Protein AF-A0A3D6EYV1-F1 (afdb_monomer_lite)

Sequence (90 aa):
MYALVSADFPGVSTSQREEIYECLKENGWIKIKNVGRDITTCWYAGFKPNATYSGILKEIENDFKECSNQFCNPRLVIQIGDNKPVEINV

pLDDT: mean 89.82, std 11.43, range [50.22, 98.06]

Foldseek 3Di:
DKKKKQKDQPPADPVLVVQLVVLCVVVVKDFDPQDPPDRRRIIMHDDDPPQDPVNVVVSVLCSNCVSRVVRGRMDMDMDDDDDDDDRDDD

Structure (mmCIF, N/CA/C/O backbone):
data_AF-A0A3D6EYV1-F1
#
_entry.id   AF-A0A3D6EYV1-F1
#
loop_
_atom_site.group_PDB
_atom_site.id
_atom_site.type_symbol
_atom_site.label_atom_id
_atom_site.label_alt_id
_atom_site.label_comp_id
_atom_site.label_asym_id
_atom_site.label_entity_id
_atom_site.label_seq_id
_atom_site.pdbx_PDB_ins_code
_atom_site.Cartn_x
_atom_site.Cartn_y
_atom_site.Cartn_z
_atom_site.occupancy
_atom_site.B_iso_or_equiv
_atom_site.auth_seq_id
_atom_site.auth_comp_id
_atom_site.auth_asym_id
_atom_site.auth_atom_id
_atom_site.pdbx_PDB_model_num
ATOM 1 N N . MET A 1 1 ? -9.993 -0.953 13.042 1.00 92.31 1 MET A N 1
ATOM 2 C CA . MET A 1 1 ? -9.724 -1.942 11.979 1.00 92.31 1 MET A CA 1
ATOM 3 C C . MET A 1 1 ? -8.405 -1.619 11.313 1.00 92.31 1 MET A C 1
ATOM 5 O O . MET A 1 1 ? -7.983 -0.469 11.334 1.00 92.31 1 MET A O 1
ATOM 9 N N . TYR A 1 2 ? -7.772 -2.617 10.725 1.00 94.94 2 TYR A N 1
ATOM 10 C CA . TYR A 1 2 ? -6.522 -2.508 9.996 1.00 94.94 2 TYR A CA 1
ATOM 11 C C . TYR A 1 2 ? -6.679 -3.164 8.633 1.00 94.94 2 TYR A C 1
ATOM 13 O O . TYR A 1 2 ? -7.401 -4.154 8.504 1.00 94.94 2 TYR A O 1
ATOM 21 N N . ALA A 1 3 ? -5.980 -2.624 7.641 1.00 95.88 3 ALA A N 1
ATOM 22 C CA . ALA A 1 3 ? -5.793 -3.280 6.358 1.00 95.88 3 ALA A CA 1
ATOM 23 C C . ALA A 1 3 ? -4.343 -3.729 6.224 1.00 95.88 3 ALA A C 1
ATOM 25 O O . ALA A 1 3 ? -3.432 -2.977 6.561 1.00 95.88 3 ALA A O 1
ATOM 26 N N . LEU A 1 4 ? -4.150 -4.938 5.714 1.00 94.44 4 LEU A N 1
ATOM 27 C CA . LEU A 1 4 ? -2.890 -5.464 5.217 1.00 94.44 4 LEU A CA 1
ATOM 28 C C . LEU A 1 4 ? -3.032 -5.615 3.704 1.00 94.44 4 LEU A C 1
ATOM 30 O O . LEU A 1 4 ? -3.969 -6.258 3.229 1.00 94.4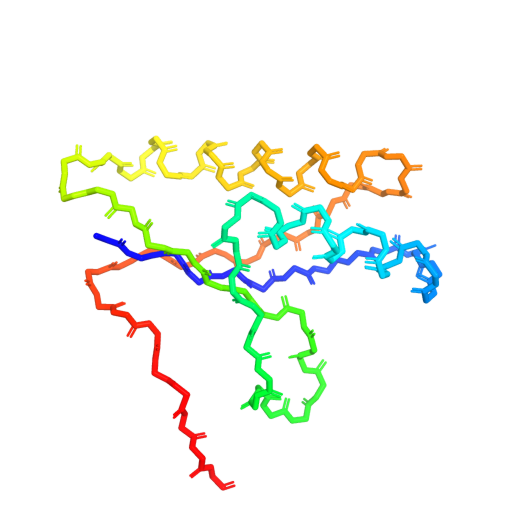4 4 LEU A O 1
ATOM 34 N N . VAL A 1 5 ? -2.108 -5.021 2.960 1.00 94.62 5 VAL A N 1
ATOM 35 C CA . VAL A 1 5 ? -2.118 -5.027 1.499 1.00 94.62 5 VAL A CA 1
ATOM 36 C C . VAL A 1 5 ? -0.780 -5.535 0.999 1.00 94.62 5 VAL A C 1
ATOM 38 O O . VAL A 1 5 ? 0.259 -4.979 1.344 1.00 94.62 5 VAL A O 1
ATOM 41 N N . SER A 1 6 ? -0.803 -6.572 0.168 1.00 92.69 6 SER A N 1
ATOM 42 C CA . SER A 1 6 ? 0.326 -6.917 -0.695 1.00 92.69 6 SER A CA 1
ATOM 43 C C . SER A 1 6 ? 0.043 -6.362 -2.085 1.00 92.69 6 SER A C 1
ATOM 45 O O . SER A 1 6 ? -1.015 -6.644 -2.652 1.00 92.69 6 SER A O 1
ATOM 47 N N . ALA A 1 7 ? 0.954 -5.544 -2.607 1.00 92.69 7 ALA A N 1
ATOM 48 C CA . ALA A 1 7 ? 0.782 -4.875 -3.892 1.00 92.69 7 ALA A CA 1
ATOM 49 C C . ALA A 1 7 ? 1.839 -5.322 -4.907 1.00 92.69 7 ALA A C 1
ATOM 51 O O . ALA A 1 7 ? 3.029 -5.318 -4.615 1.00 92.69 7 ALA A O 1
ATOM 52 N N . ASP A 1 8 ? 1.429 -5.673 -6.118 1.00 91.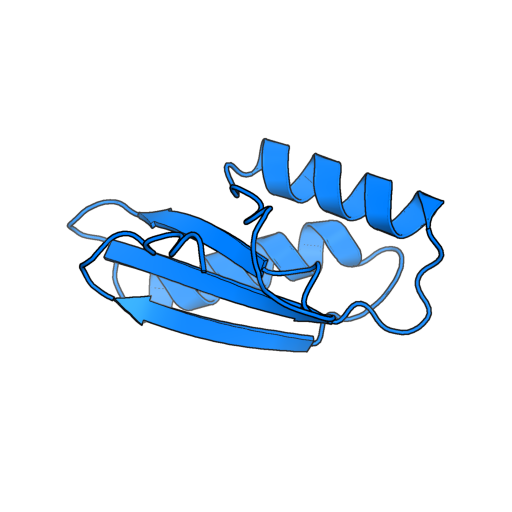81 8 ASP A N 1
ATOM 53 C CA . ASP A 1 8 ? 2.332 -5.868 -7.253 1.00 91.81 8 ASP A CA 1
ATOM 54 C C . ASP A 1 8 ? 2.177 -4.703 -8.240 1.00 91.81 8 ASP A C 1
ATOM 56 O O . ASP A 1 8 ? 1.061 -4.301 -8.584 1.00 91.81 8 ASP A O 1
ATOM 60 N N . PHE A 1 9 ? 3.313 -4.161 -8.679 1.00 92.94 9 PHE A N 1
ATOM 61 C CA . PHE A 1 9 ? 3.418 -2.995 -9.557 1.00 92.94 9 PHE A CA 1
ATOM 62 C C . PHE A 1 9 ? 4.133 -3.417 -10.852 1.00 92.94 9 PHE A C 1
ATOM 64 O O . PHE A 1 9 ? 5.363 -3.299 -10.953 1.00 92.94 9 PHE A O 1
ATOM 71 N N . PRO A 1 10 ? 3.398 -3.976 -11.829 1.00 92.31 10 PRO A N 1
ATOM 72 C CA . PRO A 1 10 ? 3.991 -4.593 -13.009 1.00 92.31 10 PRO A CA 1
ATOM 73 C C . PRO A 1 10 ? 4.597 -3.553 -13.956 1.00 92.31 10 PRO A C 1
ATOM 75 O O . PRO A 1 10 ? 3.988 -2.528 -14.244 1.00 92.31 10 PRO A O 1
ATOM 78 N N . GLY A 1 11 ? 5.786 -3.852 -14.488 1.00 93.12 11 GLY A N 1
ATOM 79 C CA . GLY A 1 11 ? 6.464 -3.001 -15.476 1.00 93.12 11 GLY A CA 1
ATOM 80 C C . GLY A 1 11 ? 7.087 -1.721 -14.910 1.00 93.12 11 GLY A C 1
ATOM 81 O O . GLY A 1 11 ? 7.610 -0.920 -15.676 1.00 93.12 11 GLY A O 1
ATOM 82 N N . VAL A 1 12 ? 7.057 -1.542 -13.588 1.00 94.00 12 VAL A N 1
ATOM 83 C CA . VAL A 1 12 ? 7.542 -0.333 -12.917 1.00 94.00 12 VAL A CA 1
ATOM 84 C C . VAL A 1 12 ? 9.032 -0.457 -12.597 1.00 94.00 12 VAL A C 1
ATOM 86 O O . VAL A 1 12 ? 9.476 -1.472 -12.048 1.00 94.00 12 VAL A O 1
ATOM 89 N N . SER A 1 13 ? 9.808 0.574 -12.938 1.00 93.81 13 SER A N 1
ATOM 90 C CA . SER A 1 13 ? 11.236 0.652 -12.616 1.00 93.81 13 SER A CA 1
ATOM 91 C C . SER A 1 13 ? 11.468 0.846 -11.112 1.00 93.81 13 SER A C 1
ATOM 93 O O . SER A 1 13 ? 10.548 1.149 -10.352 1.00 93.81 13 SER A O 1
ATOM 95 N N . THR A 1 14 ? 12.716 0.700 -10.659 1.00 91.69 14 THR A N 1
ATOM 96 C CA . THR A 1 14 ? 13.064 0.948 -9.252 1.00 91.69 14 THR A CA 1
AT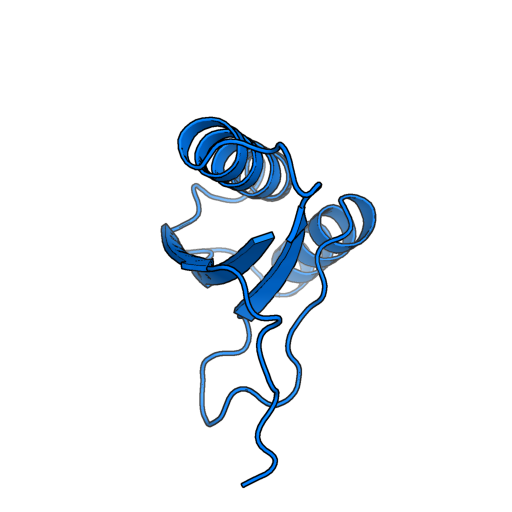OM 97 C C . THR A 1 14 ? 12.753 2.384 -8.823 1.00 91.69 14 THR A C 1
ATOM 99 O O . THR A 1 14 ? 12.139 2.561 -7.778 1.00 91.69 14 THR A O 1
ATOM 102 N N . SER A 1 15 ? 13.099 3.390 -9.634 1.00 93.94 15 SER A N 1
ATOM 103 C CA . SER A 1 15 ? 12.863 4.801 -9.294 1.00 93.94 15 SER A CA 1
ATOM 104 C C . SER A 1 15 ? 11.371 5.138 -9.229 1.00 93.94 15 SER A C 1
ATOM 106 O O . SER A 1 15 ? 10.911 5.734 -8.266 1.00 93.94 15 SER A O 1
ATOM 108 N N . GLN A 1 16 ? 10.584 4.655 -10.194 1.00 95.31 16 GLN A N 1
ATOM 109 C CA . GLN A 1 16 ? 9.129 4.836 -10.192 1.00 95.31 16 GLN A CA 1
ATOM 110 C C . GLN A 1 16 ? 8.480 4.144 -8.986 1.00 95.31 16 GLN A C 1
ATOM 112 O O . GLN A 1 16 ? 7.531 4.643 -8.393 1.00 95.31 16 GLN A O 1
ATOM 117 N N . ARG A 1 17 ? 9.005 2.980 -8.586 1.00 94.06 17 ARG A N 1
ATOM 118 C CA . ARG A 1 17 ? 8.534 2.271 -7.395 1.00 94.06 17 ARG A CA 1
ATOM 119 C C . ARG A 1 17 ? 8.830 3.051 -6.115 1.00 94.06 17 ARG A C 1
ATOM 121 O O . ARG A 1 17 ? 8.009 3.023 -5.205 1.00 94.06 17 ARG A O 1
ATOM 128 N N . GLU A 1 18 ? 9.970 3.730 -6.034 1.00 93.38 18 GLU A N 1
ATOM 129 C CA . GLU A 1 18 ? 10.287 4.624 -4.915 1.00 93.38 18 GLU A CA 1
ATOM 130 C C . GLU A 1 18 ? 9.301 5.797 -4.843 1.00 93.38 18 GLU A C 1
ATOM 132 O O . GLU A 1 18 ? 8.790 6.072 -3.762 1.00 93.38 18 GLU A O 1
ATOM 137 N N . GLU A 1 19 ? 8.932 6.398 -5.977 1.00 96.19 19 GLU A N 1
ATOM 138 C CA . GLU A 1 19 ? 7.910 7.458 -6.033 1.00 96.19 19 GLU A CA 1
ATOM 139 C C . GLU A 1 19 ? 6.540 6.975 -5.525 1.00 96.19 19 GLU A C 1
ATOM 141 O O . GLU A 1 19 ? 5.928 7.621 -4.673 1.00 96.19 19 GLU A O 1
ATOM 146 N N . ILE A 1 20 ? 6.091 5.788 -5.961 1.00 96.19 20 ILE A N 1
ATOM 147 C CA . ILE A 1 20 ? 4.860 5.159 -5.446 1.00 96.19 20 ILE A CA 1
ATOM 148 C C . ILE A 1 20 ? 4.947 4.972 -3.925 1.00 96.19 20 ILE A C 1
ATOM 150 O O . ILE A 1 20 ? 3.980 5.202 -3.201 1.00 96.19 20 ILE A O 1
ATOM 154 N N . TYR A 1 21 ? 6.100 4.522 -3.428 1.00 95.00 21 TYR A N 1
ATOM 155 C CA . TYR A 1 21 ? 6.296 4.238 -2.009 1.00 95.00 21 TYR A CA 1
ATOM 156 C C . TYR A 1 21 ? 6.277 5.493 -1.147 1.00 95.00 21 TYR A C 1
ATOM 158 O O . TYR A 1 21 ? 5.761 5.429 -0.032 1.00 95.00 21 TYR A O 1
ATOM 166 N N . GLU A 1 22 ? 6.831 6.604 -1.626 1.00 96.38 22 GLU A N 1
ATOM 167 C CA . GLU A 1 22 ? 6.739 7.880 -0.916 1.00 96.38 22 GLU A CA 1
ATOM 168 C C . GLU A 1 22 ? 5.291 8.380 -0.875 1.00 96.38 22 GLU A C 1
ATOM 170 O O . GLU A 1 22 ? 4.799 8.667 0.213 1.00 96.38 22 GLU A O 1
ATOM 175 N N . CYS A 1 23 ? 4.558 8.330 -1.994 1.00 97.69 23 CYS A N 1
ATOM 176 C CA . CYS A 1 23 ? 3.131 8.680 -2.019 1.00 97.69 23 CYS A CA 1
ATOM 177 C C . CYS A 1 23 ? 2.298 7.845 -1.025 1.00 97.69 23 CYS A C 1
ATOM 179 O O . CYS A 1 23 ? 1.519 8.382 -0.238 1.00 97.69 23 CYS A O 1
ATOM 181 N N . LEU A 1 24 ? 2.503 6.522 -0.977 1.00 97.38 24 LEU A N 1
ATOM 182 C CA . LEU A 1 24 ? 1.791 5.663 -0.023 1.00 97.38 24 LEU A CA 1
ATOM 183 C C . LEU A 1 24 ? 2.106 6.037 1.436 1.00 97.38 24 LEU A C 1
ATOM 185 O O . LEU A 1 24 ? 1.205 6.047 2.277 1.00 97.38 24 LEU A O 1
ATOM 189 N N . LYS A 1 25 ? 3.364 6.371 1.756 1.00 96.38 25 LYS A N 1
ATOM 190 C CA . LYS A 1 25 ? 3.741 6.828 3.106 1.00 96.38 25 LYS A CA 1
ATOM 191 C C . LYS A 1 25 ? 3.085 8.158 3.466 1.00 96.38 25 LYS A C 1
ATOM 193 O O . LYS A 1 25 ? 2.669 8.315 4.613 1.00 96.38 25 LYS A O 1
ATOM 198 N N . GLU A 1 26 ? 2.984 9.090 2.519 1.00 97.19 26 GLU A N 1
ATOM 199 C CA . GLU A 1 26 ? 2.277 10.365 2.704 1.00 97.19 26 GLU A CA 1
ATOM 200 C C . GLU A 1 26 ? 0.790 10.142 3.012 1.00 97.19 26 GLU A C 1
ATOM 202 O O . GLU A 1 26 ? 0.242 10.799 3.899 1.00 97.19 26 GLU A O 1
ATOM 207 N N . ASN A 1 27 ? 0.181 9.119 2.403 1.00 96.62 27 ASN A N 1
ATOM 208 C CA . ASN A 1 27 ? -1.182 8.664 2.705 1.00 96.62 27 ASN A CA 1
ATOM 209 C C . ASN A 1 27 ? -1.291 7.851 4.015 1.00 96.62 27 ASN A C 1
ATOM 211 O O . ASN A 1 27 ? -2.347 7.313 4.340 1.00 96.62 27 ASN A O 1
ATOM 215 N N . GLY A 1 28 ? -0.218 7.758 4.807 1.00 96.00 28 GLY A N 1
ATOM 216 C CA . GLY A 1 28 ? -0.225 7.109 6.120 1.00 96.00 28 GLY A CA 1
ATOM 217 C C . GLY A 1 28 ? -0.036 5.590 6.090 1.00 96.00 28 GLY A C 1
ATOM 218 O O . GLY A 1 28 ? -0.197 4.935 7.125 1.00 96.00 28 GLY A O 1
ATOM 219 N N . TRP A 1 29 ? 0.339 5.017 4.943 1.00 96.25 29 TRP A N 1
ATOM 220 C CA . TRP A 1 29 ? 0.661 3.598 4.843 1.00 96.25 29 TRP A CA 1
ATOM 221 C C . TRP A 1 29 ? 2.037 3.287 5.422 1.00 96.25 29 TRP A C 1
ATOM 223 O O . TRP A 1 29 ? 3.037 3.959 5.164 1.00 96.25 29 TRP A O 1
ATOM 233 N N . ILE A 1 30 ? 2.109 2.195 6.177 1.00 93.81 30 ILE A N 1
ATOM 234 C CA . ILE A 1 30 ? 3.343 1.727 6.799 1.00 93.81 30 ILE A CA 1
ATOM 235 C C . ILE A 1 30 ? 3.819 0.481 6.066 1.00 93.81 30 ILE A C 1
ATOM 2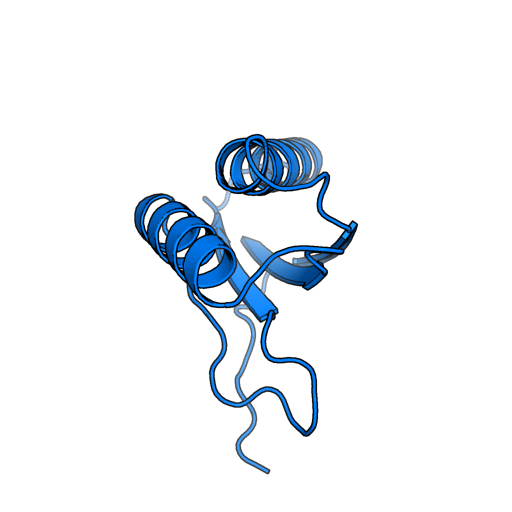37 O O . ILE A 1 30 ? 3.144 -0.549 6.043 1.00 93.81 30 ILE A O 1
ATOM 241 N N . LYS A 1 31 ? 5.014 0.571 5.482 1.00 90.75 31 LYS A N 1
ATOM 242 C CA . LYS A 1 31 ? 5.657 -0.553 4.804 1.00 90.75 31 LYS A CA 1
ATOM 243 C C . LYS A 1 31 ? 6.162 -1.584 5.811 1.00 90.75 31 LYS A C 1
ATOM 245 O O . LYS A 1 31 ? 6.897 -1.231 6.733 1.00 90.75 31 LYS A O 1
ATOM 250 N N . ILE A 1 32 ? 5.840 -2.853 5.583 1.00 87.62 32 ILE A N 1
ATOM 251 C CA . ILE A 1 32 ? 6.363 -3.974 6.367 1.00 87.62 32 ILE A CA 1
ATOM 252 C C . ILE A 1 32 ? 7.763 -4.311 5.853 1.00 87.62 32 ILE A C 1
ATOM 254 O O . ILE A 1 32 ? 7.951 -4.537 4.657 1.00 87.62 32 ILE A O 1
ATOM 258 N N . LYS A 1 33 ? 8.762 -4.300 6.743 1.00 77.50 33 LYS A N 1
ATOM 259 C CA . LYS A 1 33 ? 10.176 -4.472 6.360 1.00 77.50 33 LYS A CA 1
ATOM 260 C C . LYS A 1 33 ? 10.624 -5.933 6.382 1.00 77.50 33 LYS A C 1
ATOM 262 O O . LYS A 1 33 ? 11.424 -6.319 5.537 1.00 77.50 33 LYS A O 1
ATOM 267 N N . ASN A 1 34 ? 10.072 -6.733 7.295 1.00 68.88 34 ASN A N 1
ATOM 268 C CA . ASN A 1 34 ? 10.469 -8.125 7.533 1.00 68.88 34 ASN A CA 1
ATOM 269 C C . ASN A 1 34 ? 9.415 -9.125 7.038 1.00 68.88 34 ASN A C 1
ATOM 271 O O . ASN A 1 34 ? 9.032 -10.066 7.726 1.00 68.88 34 ASN A O 1
ATO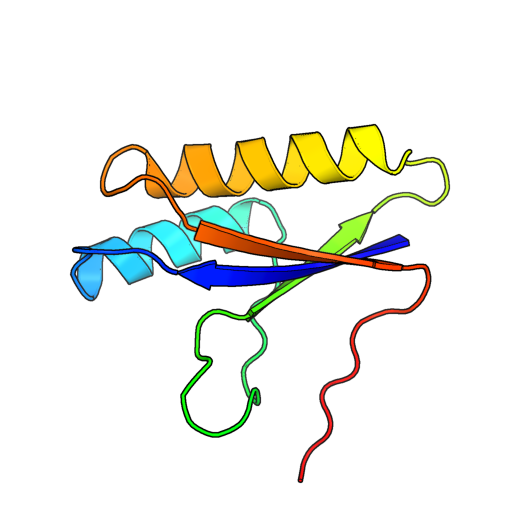M 275 N N . VAL A 1 35 ? 8.913 -8.912 5.830 1.00 62.81 35 VAL A N 1
ATOM 276 C CA . VAL A 1 35 ? 8.133 -9.916 5.105 1.00 62.81 35 VAL A CA 1
ATOM 277 C C . VAL A 1 35 ? 9.151 -10.834 4.439 1.00 62.81 35 VAL A C 1
ATOM 279 O O . VAL A 1 35 ? 10.013 -10.346 3.713 1.00 62.81 35 VAL A O 1
ATOM 282 N N . GLY A 1 36 ? 9.143 -12.126 4.784 1.00 60.38 36 GLY A N 1
ATOM 283 C CA . GLY A 1 36 ? 10.140 -13.109 4.340 1.00 60.38 36 GLY A CA 1
ATOM 284 C C . GLY A 1 36 ? 10.378 -13.136 2.822 1.00 60.38 36 GLY A C 1
ATOM 285 O O . GLY A 1 36 ? 9.690 -12.457 2.064 1.00 60.38 36 GLY A O 1
ATOM 286 N N . ARG A 1 37 ? 11.379 -13.930 2.400 1.00 50.22 37 ARG A N 1
ATOM 287 C CA . ARG A 1 37 ? 11.894 -14.052 1.018 1.00 50.22 37 ARG A CA 1
ATOM 288 C C . ARG A 1 37 ? 10.832 -13.692 -0.039 1.00 50.22 37 ARG A C 1
ATOM 290 O O . ARG A 1 37 ? 9.904 -14.454 -0.278 1.00 50.22 37 ARG A O 1
ATOM 297 N N . ASP A 1 38 ? 11.008 -12.510 -0.630 1.00 50.56 38 ASP A N 1
ATOM 298 C CA . ASP A 1 38 ? 10.434 -12.056 -1.905 1.00 50.56 38 ASP A CA 1
ATOM 299 C C . ASP A 1 38 ? 9.153 -11.199 -1.890 1.00 50.56 38 ASP A C 1
ATOM 301 O O . ASP A 1 38 ? 8.806 -10.645 -2.934 1.00 50.56 38 ASP A O 1
ATOM 305 N N . ILE A 1 39 ? 8.504 -10.941 -0.747 1.00 58.34 39 ILE A N 1
ATOM 306 C CA . ILE A 1 39 ? 7.356 -10.007 -0.705 1.00 58.34 39 ILE A CA 1
ATOM 307 C C . ILE A 1 39 ? 7.801 -8.649 -0.158 1.00 58.34 39 ILE A C 1
ATOM 309 O O . ILE A 1 39 ? 7.584 -8.333 0.998 1.00 58.34 39 ILE A O 1
ATOM 313 N N . THR A 1 40 ? 8.427 -7.800 -0.975 1.00 68.31 40 THR A N 1
ATOM 314 C CA . THR A 1 40 ? 8.919 -6.473 -0.520 1.00 68.31 40 THR A CA 1
ATOM 315 C C . THR A 1 40 ? 7.871 -5.355 -0.584 1.00 68.31 40 THR A C 1
ATOM 317 O O . THR A 1 40 ? 8.205 -4.177 -0.428 1.00 68.31 40 THR A O 1
ATOM 320 N N . THR A 1 41 ? 6.610 -5.702 -0.840 1.00 82.56 41 THR A N 1
ATOM 321 C CA . THR A 1 41 ? 5.524 -4.775 -1.187 1.00 82.56 41 THR A CA 1
ATOM 322 C C . THR A 1 41 ? 4.309 -4.909 -0.265 1.00 82.56 41 THR A C 1
ATOM 324 O O . THR A 1 41 ? 3.184 -4.611 -0.668 1.00 82.56 41 THR A O 1
ATOM 327 N N . CYS A 1 42 ? 4.515 -5.372 0.971 1.00 90.75 42 CYS A N 1
ATOM 328 C CA . CYS A 1 42 ? 3.458 -5.395 1.977 1.00 90.75 42 CYS A CA 1
ATOM 329 C C . CYS A 1 42 ? 3.366 -4.074 2.743 1.00 90.75 42 CYS A C 1
ATOM 331 O O . CYS A 1 42 ? 4.374 -3.515 3.182 1.00 90.75 42 CYS A O 1
ATOM 333 N N . TRP A 1 43 ? 2.134 -3.628 2.952 1.00 93.75 43 TRP A N 1
ATOM 334 C CA . TRP A 1 43 ? 1.780 -2.374 3.602 1.00 93.75 43 TRP A CA 1
ATOM 335 C C . TRP A 1 43 ? 0.642 -2.594 4.581 1.00 93.75 43 TRP A C 1
ATOM 337 O O . TRP A 1 43 ? -0.204 -3.463 4.368 1.00 93.75 43 TRP A O 1
ATOM 347 N N . TYR A 1 44 ? 0.583 -1.779 5.627 1.00 95.00 44 TYR A N 1
ATOM 348 C CA . TYR A 1 44 ? -0.597 -1.712 6.471 1.00 95.00 44 TYR A CA 1
ATOM 349 C C . TYR A 1 44 ? -0.991 -0.284 6.824 1.00 95.00 44 TYR A C 1
ATOM 351 O O . TYR A 1 44 ? -0.146 0.606 6.904 1.00 95.00 44 TYR A O 1
ATOM 359 N N . ALA A 1 45 ? -2.281 -0.100 7.085 1.00 96.75 45 ALA A N 1
ATOM 360 C CA . ALA A 1 45 ? -2.856 1.143 7.581 1.00 96.75 45 ALA A CA 1
ATOM 361 C C . ALA A 1 45 ? -3.902 0.847 8.663 1.00 96.75 45 ALA A C 1
ATOM 363 O O . ALA A 1 45 ? -4.521 -0.224 8.687 1.00 96.75 45 ALA A O 1
ATOM 364 N N . GLY A 1 46 ? -4.061 1.785 9.597 1.00 95.88 46 GLY A N 1
ATOM 365 C CA . GLY A 1 46 ? -5.075 1.734 10.647 1.00 95.88 46 GLY A CA 1
ATOM 366 C C . GLY A 1 46 ? -6.242 2.658 10.321 1.00 95.88 46 GLY A C 1
ATOM 367 O O . GLY A 1 46 ? -6.038 3.808 9.953 1.00 95.88 46 GLY A O 1
ATOM 368 N N . PHE A 1 47 ? -7.462 2.170 10.520 1.00 94.81 47 PHE A N 1
ATOM 369 C CA . PHE A 1 47 ? -8.702 2.888 10.237 1.00 94.81 47 PHE A CA 1
ATOM 370 C C . PHE A 1 47 ? -9.499 3.130 11.515 1.00 94.81 47 PHE A C 1
ATOM 372 O O . PHE A 1 47 ? -9.432 2.352 12.478 1.00 94.81 47 PHE A O 1
ATOM 379 N N . LYS A 1 48 ? -10.301 4.201 11.502 1.00 91.62 48 LYS A N 1
ATOM 380 C CA . LYS A 1 48 ? -11.164 4.578 12.628 1.00 91.62 48 LYS A CA 1
ATOM 381 C C . LYS A 1 48 ? -12.099 3.421 13.024 1.00 91.62 48 LYS A C 1
ATOM 383 O O . LYS A 1 48 ? -12.527 2.663 12.153 1.00 91.62 48 LYS A O 1
ATOM 388 N N . PRO A 1 49 ? -12.469 3.289 14.313 1.00 84.69 49 PRO A N 1
ATOM 389 C CA . PRO A 1 49 ? -13.314 2.187 14.787 1.00 84.69 49 PRO A CA 1
ATOM 390 C C . PRO A 1 49 ? -14.680 2.079 14.097 1.00 84.69 49 PRO A C 1
ATOM 392 O O . PRO A 1 49 ? -15.236 0.993 14.017 1.00 84.69 49 PRO A O 1
ATOM 395 N N . ASN A 1 50 ? -15.215 3.194 13.599 1.00 89.06 50 ASN A N 1
ATOM 396 C CA . ASN A 1 50 ? -16.501 3.266 12.906 1.00 89.06 50 ASN A CA 1
ATOM 397 C C . ASN A 1 50 ? -16.387 3.187 11.374 1.00 89.06 50 ASN A C 1
ATOM 399 O O . ASN A 1 50 ? -17.385 3.397 10.685 1.00 89.06 50 ASN A O 1
ATOM 403 N N . ALA A 1 51 ? -15.188 2.950 10.833 1.00 92.81 51 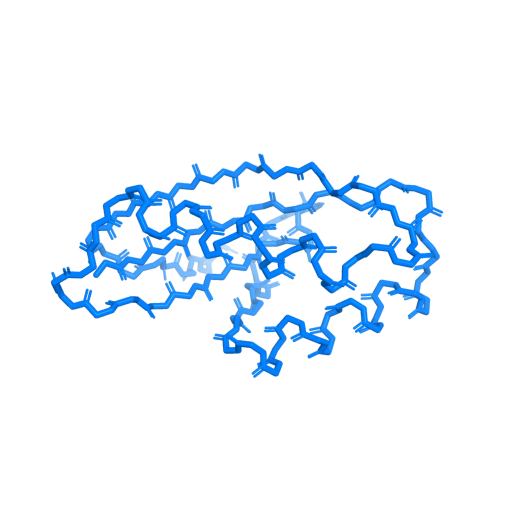ALA A N 1
ATOM 404 C CA . ALA A 1 51 ? -15.028 2.721 9.406 1.00 92.81 51 ALA A CA 1
ATOM 405 C C . ALA A 1 51 ? -15.842 1.486 8.989 1.00 92.81 51 ALA A C 1
ATOM 407 O O . ALA A 1 51 ? -16.047 0.567 9.778 1.00 92.81 51 ALA A O 1
ATOM 408 N N . THR A 1 52 ? -16.327 1.459 7.754 1.00 94.38 52 THR A N 1
ATOM 409 C CA . THR A 1 52 ? -17.026 0.294 7.200 1.00 94.38 52 THR A CA 1
ATOM 410 C C . THR A 1 52 ? -16.073 -0.494 6.318 1.00 94.38 52 THR A C 1
ATOM 412 O O . THR A 1 52 ? -15.176 0.084 5.706 1.00 94.38 52 THR A O 1
ATOM 415 N N . TYR A 1 53 ? -16.285 -1.805 6.195 1.00 94.19 53 TYR A N 1
ATOM 416 C CA . TYR A 1 53 ? -15.467 -2.650 5.319 1.00 94.19 53 TYR A CA 1
ATOM 417 C C . TYR A 1 53 ? -15.409 -2.105 3.881 1.00 94.19 53 TYR A C 1
ATOM 419 O O . TYR A 1 53 ? -14.336 -1.988 3.298 1.00 94.19 53 TYR A O 1
ATOM 427 N N . SER A 1 54 ? -16.556 -1.700 3.324 1.00 95.31 54 SER A N 1
ATOM 428 C CA . SER A 1 54 ? -16.639 -1.119 1.978 1.00 95.31 54 SER A CA 1
ATOM 429 C C . SER A 1 54 ? -15.945 0.239 1.863 1.00 95.31 54 SER A C 1
ATOM 431 O O . SER A 1 54 ? -15.380 0.544 0.818 1.00 95.31 54 SER A O 1
ATOM 433 N N . GLY A 1 55 ? -15.995 1.062 2.918 1.00 96.94 55 GLY A N 1
ATOM 434 C CA . GLY A 1 55 ? -15.288 2.341 2.961 1.00 96.94 55 GLY A CA 1
ATOM 435 C C . GLY A 1 55 ? -13.777 2.138 2.936 1.00 96.94 55 GLY A C 1
ATOM 436 O O . GLY A 1 55 ? -13.103 2.736 2.106 1.00 96.94 55 GLY A O 1
ATOM 437 N N . ILE A 1 56 ? -13.285 1.214 3.766 1.00 96.75 56 ILE A N 1
ATOM 438 C CA . ILE A 1 56 ? -11.873 0.823 3.811 1.00 96.75 56 ILE A CA 1
ATOM 439 C C . ILE A 1 56 ? -11.424 0.292 2.449 1.00 96.75 56 ILE A C 1
ATOM 441 O O . ILE A 1 56 ? -10.431 0.764 1.915 1.00 96.75 56 ILE A O 1
ATOM 445 N N . LEU A 1 57 ? -12.167 -0.643 1.848 1.00 96.56 57 LEU A N 1
ATOM 446 C CA . LEU A 1 57 ? -11.805 -1.208 0.544 1.00 96.56 57 LEU A CA 1
ATOM 447 C C . LEU A 1 57 ? -11.681 -0.126 -0.542 1.00 96.56 57 LEU A C 1
ATOM 449 O O . LEU A 1 57 ? -10.735 -0.145 -1.325 1.00 96.56 57 LEU A O 1
ATOM 453 N N . LYS A 1 58 ? -12.605 0.841 -0.559 1.00 96.94 58 LYS A N 1
ATOM 454 C CA . LYS A 1 58 ? -12.579 1.955 -1.513 1.00 96.94 58 LYS A CA 1
ATOM 455 C C . LYS A 1 58 ? -11.388 2.889 -1.288 1.00 96.94 58 LYS A C 1
ATOM 457 O O . LYS A 1 58 ? -10.789 3.332 -2.259 1.00 96.94 58 LYS A O 1
ATOM 462 N N . GLU A 1 59 ? -11.063 3.189 -0.034 1.00 97.31 59 GLU A N 1
ATOM 463 C CA . GLU A 1 59 ? -9.902 4.011 0.329 1.00 97.31 59 GLU A CA 1
ATOM 464 C C . GLU A 1 59 ? -8.600 3.336 -0.119 1.00 97.31 59 GLU A C 1
ATOM 466 O O . GLU A 1 59 ? -7.812 3.950 -0.828 1.00 97.31 59 GLU A O 1
ATOM 471 N N . ILE A 1 60 ? -8.452 2.031 0.140 1.00 97.62 60 ILE A N 1
ATOM 472 C CA . ILE A 1 60 ? -7.312 1.232 -0.336 1.00 97.62 60 ILE A CA 1
ATOM 473 C C . ILE A 1 60 ? -7.186 1.300 -1.858 1.00 97.62 60 ILE A C 1
ATOM 475 O O . ILE A 1 60 ? -6.105 1.547 -2.386 1.00 97.62 60 ILE A O 1
ATOM 479 N N . GLU A 1 61 ? -8.278 1.062 -2.585 1.00 96.56 61 GLU A N 1
ATOM 480 C CA . GLU A 1 61 ? -8.235 1.128 -4.043 1.00 96.56 61 GLU A CA 1
ATOM 481 C C . GLU A 1 61 ? -7.845 2.514 -4.551 1.00 96.56 61 GLU A C 1
ATOM 483 O O . GLU A 1 61 ? -7.075 2.603 -5.505 1.00 96.56 61 GLU A O 1
ATOM 488 N N . ASN A 1 62 ? -8.380 3.572 -3.941 1.00 97.56 62 ASN A N 1
ATOM 489 C CA . ASN A 1 62 ? -8.084 4.944 -4.328 1.00 97.56 62 ASN A CA 1
ATOM 490 C C . ASN A 1 62 ? -6.612 5.272 -4.090 1.00 97.56 62 ASN A C 1
ATOM 492 O O . ASN A 1 62 ? -5.950 5.668 -5.041 1.00 97.56 62 ASN A O 1
ATOM 496 N N . ASP A 1 63 ? -6.094 5.030 -2.887 1.00 98.06 63 ASP A N 1
ATOM 497 C CA . ASP A 1 63 ? -4.714 5.365 -2.527 1.00 98.06 63 ASP A CA 1
ATOM 498 C C . ASP A 1 63 ? -3.711 4.657 -3.441 1.00 98.06 63 ASP A C 1
ATOM 500 O O . ASP A 1 63 ? -2.813 5.279 -4.007 1.00 98.06 63 ASP A O 1
ATOM 504 N N . PHE A 1 64 ? -3.877 3.344 -3.633 1.00 97.56 64 PHE A N 1
ATOM 505 C CA . PHE A 1 64 ? -2.945 2.569 -4.448 1.00 97.56 64 PHE A CA 1
ATOM 506 C C . PHE A 1 64 ? -3.049 2.921 -5.932 1.00 97.56 64 PHE A C 1
ATOM 508 O O . PHE A 1 64 ? -2.019 2.970 -6.603 1.00 97.56 64 PHE A O 1
ATOM 515 N N . LYS A 1 65 ? -4.257 3.182 -6.454 1.00 96.88 65 LYS A N 1
ATOM 516 C CA . LYS A 1 65 ? -4.424 3.628 -7.845 1.00 96.88 65 LYS A CA 1
ATOM 517 C C . LYS A 1 65 ? -3.877 5.034 -8.043 1.00 96.88 65 LYS A C 1
ATOM 519 O O . LYS A 1 65 ? -3.214 5.262 -9.043 1.00 96.88 65 LYS A O 1
ATOM 524 N N . GLU A 1 66 ? -4.145 5.961 -7.131 1.00 97.69 66 GLU A N 1
ATOM 525 C CA . GLU A 1 66 ? -3.662 7.340 -7.209 1.00 97.69 66 GLU A CA 1
ATOM 526 C C . GLU A 1 66 ? -2.136 7.379 -7.210 1.00 97.69 66 GLU A C 1
ATOM 528 O O . GLU A 1 66 ? -1.549 7.938 -8.133 1.00 97.69 66 GLU A O 1
ATOM 533 N N . CYS A 1 67 ? -1.499 6.690 -6.260 1.00 97.88 67 CYS A N 1
ATOM 534 C CA . CYS A 1 67 ? -0.045 6.671 -6.159 1.00 97.88 67 CYS A CA 1
ATOM 535 C C . CYS A 1 67 ? 0.647 5.971 -7.335 1.00 97.88 67 CYS A C 1
ATOM 537 O O . CYS A 1 67 ? 1.807 6.269 -7.608 1.00 97.88 67 CYS A O 1
ATOM 539 N N . SER A 1 68 ? -0.018 5.040 -8.035 1.00 96.75 68 SER A N 1
ATOM 540 C CA . SER A 1 68 ? 0.599 4.290 -9.137 1.00 96.75 68 SER A CA 1
ATOM 541 C C . SER A 1 68 ? 0.124 4.676 -10.538 1.00 96.75 68 SER A C 1
ATOM 543 O O . SER A 1 68 ? 0.692 4.159 -11.502 1.00 96.75 68 SER A O 1
ATOM 545 N N . ASN A 1 69 ? -0.886 5.544 -10.688 1.00 94.25 69 ASN A N 1
ATOM 546 C CA . ASN A 1 69 ? -1.590 5.766 -11.963 1.00 94.25 69 ASN A CA 1
ATOM 547 C C . ASN A 1 69 ? -0.680 6.193 -13.126 1.00 94.25 69 ASN A C 1
ATOM 549 O O . ASN A 1 69 ? -0.957 5.832 -14.269 1.00 94.25 69 ASN A O 1
ATOM 553 N N . GLN A 1 70 ? 0.406 6.918 -12.851 1.00 94.75 70 GLN A N 1
ATOM 554 C CA . GLN A 1 70 ? 1.353 7.386 -13.864 1.00 94.75 70 GLN A CA 1
ATOM 555 C C . GLN A 1 70 ? 2.245 6.259 -14.403 1.00 94.75 70 GLN A C 1
ATOM 557 O O . GLN A 1 70 ? 2.880 6.420 -15.444 1.00 94.75 70 GLN A O 1
ATOM 562 N N . PHE A 1 71 ? 2.291 5.116 -13.710 1.00 95.25 71 PHE A N 1
ATOM 563 C CA . PHE A 1 71 ? 3.241 4.037 -13.974 1.00 95.25 71 PHE A CA 1
ATOM 564 C C . PHE A 1 71 ? 2.558 2.714 -14.321 1.00 95.25 71 PHE A C 1
ATOM 566 O O . PHE A 1 71 ? 2.970 2.039 -15.262 1.00 95.25 71 PHE A O 1
ATOM 573 N N . CYS A 1 72 ? 1.531 2.313 -13.565 1.00 95.44 72 CYS A N 1
ATOM 574 C CA . CYS A 1 72 ? 0.829 1.049 -13.776 1.00 95.44 72 CYS A CA 1
ATOM 575 C C . CYS A 1 72 ? -0.543 1.001 -13.082 1.00 95.44 72 CYS A C 1
ATOM 577 O O . CYS A 1 72 ? -0.850 1.780 -12.179 1.00 95.44 72 CYS A O 1
ATOM 579 N N . ASN A 1 73 ? -1.344 0.003 -13.461 1.00 95.75 73 ASN A N 1
ATOM 580 C CA . ASN A 1 73 ? -2.484 -0.433 -12.660 1.00 95.75 73 ASN A CA 1
ATOM 581 C C . ASN A 1 73 ? -2.007 -1.498 -11.650 1.00 95.75 73 ASN A C 1
ATOM 583 O O . ASN A 1 73 ? -1.498 -2.538 -12.090 1.00 95.75 73 ASN A O 1
ATOM 587 N N . PRO A 1 74 ? -2.149 -1.278 -10.332 1.00 95.00 74 PRO A N 1
ATOM 588 C CA . PRO A 1 74 ? -1.582 -2.165 -9.329 1.00 95.00 74 PRO A CA 1
ATOM 589 C C . PRO A 1 74 ? -2.452 -3.413 -9.146 1.00 95.00 74 PRO A C 1
ATOM 591 O O . PRO A 1 74 ? -3.671 -3.386 -9.337 1.00 95.00 74 PRO A O 1
ATOM 594 N N . ARG A 1 75 ? -1.834 -4.525 -8.744 1.00 94.31 75 ARG A N 1
ATOM 595 C CA . ARG A 1 75 ? -2.542 -5.755 -8.358 1.00 94.31 75 ARG A CA 1
ATOM 596 C C . ARG A 1 75 ? -2.477 -5.899 -6.849 1.00 94.31 75 ARG A C 1
ATOM 598 O O . ARG A 1 75 ? -1.387 -5.961 -6.292 1.00 94.31 75 ARG A O 1
ATOM 605 N N . LEU A 1 76 ? -3.634 -5.942 -6.199 1.00 94.75 76 LEU A N 1
ATOM 606 C CA . LEU A 1 76 ? -3.729 -5.881 -4.743 1.00 94.75 76 LEU A CA 1
ATOM 607 C C . LEU A 1 76 ? -4.293 -7.187 -4.183 1.00 94.75 76 LEU A C 1
ATOM 609 O O . LEU A 1 76 ? -5.320 -7.679 -4.648 1.00 94.75 76 LEU A O 1
ATOM 613 N N . VAL A 1 77 ? -3.647 -7.710 -3.145 1.00 94.31 77 VAL A N 1
ATOM 614 C CA . VAL A 1 77 ? -4.218 -8.707 -2.233 1.00 94.31 77 VAL A CA 1
ATOM 615 C C . VAL A 1 77 ? -4.484 -8.002 -0.914 1.00 94.31 77 VAL A C 1
ATOM 617 O O . VAL A 1 77 ? -3.563 -7.448 -0.315 1.00 94.31 77 VAL A O 1
ATOM 620 N N . ILE A 1 78 ? -5.744 -8.000 -0.483 1.00 94.88 78 ILE A N 1
ATOM 621 C CA . ILE A 1 78 ? -6.223 -7.178 0.629 1.00 94.88 78 ILE A CA 1
ATOM 622 C C . ILE A 1 78 ? -6.781 -8.078 1.727 1.00 94.88 78 ILE A C 1
ATOM 624 O O . ILE A 1 78 ? -7.633 -8.930 1.478 1.00 94.88 78 ILE A O 1
ATOM 628 N N . GLN A 1 79 ? -6.344 -7.836 2.958 1.00 93.50 79 GLN A N 1
ATOM 629 C CA . GLN A 1 79 ? -6.919 -8.412 4.164 1.00 93.50 79 GLN A CA 1
ATOM 630 C C . GLN A 1 79 ? -7.312 -7.283 5.117 1.00 93.50 79 GLN A C 1
ATOM 632 O O . GLN A 1 79 ? -6.498 -6.421 5.428 1.00 93.50 79 GLN A O 1
ATOM 637 N N . ILE A 1 80 ? -8.552 -7.300 5.605 1.00 94.06 80 ILE A N 1
ATOM 638 C CA . ILE A 1 80 ? -9.062 -6.332 6.584 1.00 94.06 80 ILE A CA 1
ATOM 639 C C . ILE A 1 80 ? -9.452 -7.094 7.847 1.00 94.06 80 ILE A C 1
ATOM 641 O O . ILE A 1 80 ? -10.105 -8.134 7.766 1.00 94.06 80 ILE A O 1
ATOM 645 N N . GLY A 1 81 ? -9.054 -6.585 9.010 1.00 91.69 81 GLY A N 1
ATOM 646 C CA . GLY A 1 81 ? -9.384 -7.192 10.296 1.00 91.69 81 GLY A CA 1
ATOM 647 C C . GLY A 1 81 ? -9.243 -6.229 11.468 1.00 91.69 81 GLY A C 1
ATOM 648 O O . GLY A 1 81 ? -8.807 -5.089 11.317 1.00 91.69 81 GLY A O 1
ATOM 649 N N . ASP A 1 82 ? -9.616 -6.681 12.661 1.00 90.69 82 ASP A N 1
ATOM 650 C CA . ASP A 1 82 ? -9.616 -5.822 13.852 1.00 90.69 82 ASP A CA 1
ATOM 651 C C . ASP A 1 82 ? -8.241 -5.669 14.500 1.00 90.69 82 ASP A C 1
ATOM 653 O O . ASP A 1 82 ? -7.986 -4.682 15.190 1.00 90.69 82 ASP A O 1
ATOM 657 N N . ASN A 1 83 ? -7.334 -6.606 14.231 1.00 89.62 83 ASN A N 1
ATOM 658 C CA . ASN A 1 83 ? -6.011 -6.637 14.835 1.00 89.62 83 ASN A CA 1
ATOM 659 C C . ASN A 1 83 ? -4.961 -6.008 13.924 1.00 89.62 83 ASN A C 1
ATOM 661 O O . ASN A 1 83 ? -4.961 -6.213 12.709 1.00 89.62 83 ASN A O 1
ATOM 665 N N . LYS A 1 84 ? -4.030 -5.274 14.538 1.00 88.31 84 LYS A N 1
ATOM 666 C CA . LYS A 1 84 ? -2.858 -4.742 13.845 1.00 88.31 84 LYS A CA 1
ATOM 667 C C . LYS A 1 84 ? -2.020 -5.908 13.295 1.00 88.31 84 LYS A C 1
ATOM 669 O O . LYS A 1 84 ? -1.776 -6.850 14.052 1.00 88.31 84 LYS A O 1
ATOM 674 N N . PRO A 1 85 ? -1.539 -5.848 12.038 1.00 84.31 85 PRO A N 1
ATOM 675 C CA . PRO A 1 85 ? -0.583 -6.826 11.532 1.00 84.31 85 PRO A CA 1
ATOM 676 C C . PRO A 1 85 ? 0.653 -6.901 12.434 1.00 84.31 85 PRO A C 1
ATOM 678 O O . PRO A 1 85 ? 1.203 -5.873 12.836 1.00 84.31 85 PRO A O 1
ATOM 681 N N . VAL A 1 86 ? 1.067 -8.123 12.769 1.00 78.81 86 VAL A N 1
ATOM 682 C CA . VAL A 1 86 ? 2.234 -8.389 13.615 1.00 78.81 86 VAL A CA 1
ATOM 683 C C . VAL A 1 86 ? 3.384 -8.832 12.724 1.00 78.81 86 VAL A C 1
ATOM 685 O O . VAL A 1 86 ? 3.258 -9.804 11.982 1.00 78.81 86 VAL A O 1
ATOM 688 N N . GLU A 1 87 ? 4.510 -8.129 12.809 1.00 70.06 87 GLU A N 1
ATOM 689 C CA . GLU A 1 87 ? 5.762 -8.582 12.204 1.00 70.06 87 GLU A CA 1
ATOM 690 C C . GLU A 1 87 ? 6.359 -9.678 13.092 1.00 70.06 87 GLU A C 1
ATOM 692 O O . GLU A 1 87 ? 6.719 -9.428 14.244 1.00 70.06 87 GLU A O 1
ATOM 697 N N . ILE A 1 88 ? 6.419 -10.907 12.577 1.00 67.38 88 ILE A N 1
ATOM 698 C CA . ILE A 1 88 ? 7.066 -12.025 13.265 1.00 67.38 88 ILE A CA 1
ATOM 699 C C . ILE A 1 88 ? 8.515 -12.065 12.784 1.00 67.38 88 ILE A C 1
ATOM 701 O O . ILE A 1 88 ? 8.773 -12.321 11.611 1.00 67.38 88 ILE A O 1
ATOM 705 N N . ASN A 1 89 ? 9.457 -11.806 13.690 1.00 60.25 89 ASN A N 1
ATOM 706 C CA . ASN A 1 89 ? 10.873 -12.032 13.421 1.00 60.25 89 ASN A CA 1
ATOM 707 C C . ASN A 1 89 ? 11.126 -13.543 13.515 1.00 60.25 89 ASN A C 1
ATOM 709 O O . ASN A 1 89 ? 11.120 -14.093 14.618 1.00 60.25 89 ASN A O 1
ATOM 713 N N . VAL A 1 90 ? 11.267 -14.196 12.360 1.00 59.47 90 VAL A N 1
ATOM 714 C CA . VAL A 1 90 ? 11.666 -15.609 12.216 1.00 59.47 90 VAL A CA 1
ATOM 715 C C . VAL A 1 90 ? 13.158 -15.727 11.965 1.00 59.47 90 VAL A C 1
ATOM 717 O O . VAL A 1 90 ? 13.691 -14.881 11.212 1.00 59.47 90 VAL A O 1
#

Secondary structure (DSSP, 8-state):
-EEEEEEE-TT--HHHHHHHHHHHHHTT-EE-S---TT-TTEEEEE--TT--HHHHHHHHHHHHHHHHTTT---EEEEEEESSPPP----

Radius of gyration: 12.91 Å; chains: 1; bounding box: 30×26×30 Å